Protein AF-A0A812TA52-F1 (afdb_monomer)

pLDDT: mean 85.4, std 9.63, range [50.56, 97.94]

Structure (mmCIF, N/CA/C/O backbone):
data_AF-A0A812TA52-F1
#
_entry.id   AF-A0A812TA52-F1
#
loop_
_atom_site.group_PDB
_atom_site.id
_atom_site.type_symbol
_atom_site.label_atom_id
_atom_site.label_alt_id
_atom_site.label_comp_id
_atom_site.label_asym_id
_atom_site.label_entity_id
_atom_site.label_seq_id
_atom_site.pdbx_PDB_ins_code
_atom_site.Cartn_x
_atom_site.Cartn_y
_atom_site.Cartn_z
_atom_site.occupancy
_atom_site.B_iso_or_equiv
_atom_site.auth_seq_id
_atom_site.auth_comp_id
_atom_site.auth_asym_id
_atom_site.auth_atom_id
_atom_site.pdbx_PDB_model_num
ATOM 1 N N . MET A 1 1 ? -36.559 21.860 5.157 1.00 76.94 1 MET A N 1
ATOM 2 C CA . MET A 1 1 ? -36.500 20.389 5.021 1.00 76.94 1 MET A CA 1
ATOM 3 C C . MET A 1 1 ? -35.200 20.096 4.290 1.00 76.94 1 MET A C 1
ATOM 5 O O . MET A 1 1 ? -34.993 20.722 3.261 1.00 76.94 1 MET A O 1
ATOM 9 N N . LEU A 1 2 ? -34.293 19.297 4.862 1.00 78.56 2 LEU A N 1
ATOM 10 C CA . LEU A 1 2 ? -33.033 18.938 4.191 1.00 78.56 2 LEU A CA 1
ATOM 11 C C . LEU A 1 2 ? -33.353 18.186 2.891 1.00 78.56 2 LEU A C 1
ATOM 13 O O . LEU A 1 2 ? -34.292 17.385 2.883 1.00 78.56 2 LEU A O 1
ATOM 17 N N . SER A 1 3 ? -32.628 18.465 1.806 1.00 92.56 3 SER A N 1
ATOM 18 C CA . SER A 1 3 ? -32.861 17.787 0.527 1.00 92.56 3 SER A CA 1
ATOM 19 C C . SER A 1 3 ? -32.415 16.319 0.595 1.00 92.56 3 SER A C 1
ATOM 21 O O . SER A 1 3 ? -31.640 15.922 1.469 1.00 92.56 3 SER A O 1
ATOM 23 N N . ALA A 1 4 ? -32.898 15.479 -0.326 1.00 88.94 4 ALA A N 1
ATOM 24 C CA . ALA A 1 4 ? -32.458 14.083 -0.409 1.00 88.94 4 ALA A CA 1
ATOM 25 C C . ALA A 1 4 ? -30.940 13.965 -0.664 1.00 88.94 4 ALA A C 1
ATOM 27 O O . ALA A 1 4 ? -30.307 13.034 -0.163 1.00 88.94 4 ALA A O 1
ATOM 28 N N . GLU A 1 5 ? -30.363 14.933 -1.383 1.00 88.19 5 GLU A N 1
ATOM 29 C CA . GLU A 1 5 ? -28.920 15.050 -1.613 1.00 88.19 5 GLU A CA 1
ATOM 30 C C . GLU A 1 5 ? -28.174 15.343 -0.306 1.00 88.19 5 GLU A C 1
ATOM 32 O O . GLU A 1 5 ? -27.241 14.616 0.035 1.00 88.19 5 GLU A O 1
ATOM 37 N N . ASP A 1 6 ? -28.645 16.310 0.492 1.00 91.25 6 ASP A N 1
ATOM 38 C CA . ASP A 1 6 ? -28.046 16.633 1.797 1.00 91.25 6 ASP A CA 1
ATOM 39 C C . ASP A 1 6 ? -28.055 15.420 2.741 1.00 91.25 6 ASP A C 1
ATOM 41 O O . ASP A 1 6 ? -27.073 15.138 3.432 1.00 91.25 6 ASP A O 1
ATOM 45 N N . ILE A 1 7 ? -29.149 14.649 2.745 1.00 89.50 7 ILE A N 1
ATOM 46 C CA . ILE A 1 7 ? -29.281 13.430 3.558 1.00 89.50 7 ILE A CA 1
ATOM 47 C C . ILE A 1 7 ? -28.292 12.348 3.096 1.00 89.50 7 ILE A C 1
ATOM 49 O O . ILE A 1 7 ? -27.703 11.655 3.932 1.00 89.50 7 ILE A O 1
ATOM 53 N N . ALA A 1 8 ? -28.100 12.184 1.784 1.00 86.62 8 ALA A N 1
ATOM 54 C CA . ALA A 1 8 ? -27.147 11.223 1.233 1.00 86.62 8 ALA A CA 1
ATOM 55 C C . ALA A 1 8 ? -25.697 11.601 1.581 1.00 86.62 8 ALA A C 1
ATOM 57 O O . ALA A 1 8 ? -24.935 10.742 2.035 1.00 86.62 8 ALA A O 1
ATOM 58 N N . ILE A 1 9 ? -25.345 12.885 1.458 1.00 89.50 9 ILE A N 1
ATOM 59 C CA . ILE A 1 9 ? -24.022 13.410 1.823 1.00 89.50 9 ILE A CA 1
ATOM 60 C C . ILE A 1 9 ? -23.754 13.183 3.316 1.00 89.50 9 ILE A C 1
ATOM 62 O O . ILE A 1 9 ? -22.721 12.617 3.677 1.00 89.50 9 ILE A O 1
ATOM 66 N N . MET A 1 10 ? -24.700 13.531 4.194 1.00 85.25 10 MET A N 1
ATOM 67 C CA . MET A 1 10 ? -24.551 13.325 5.640 1.00 85.25 10 MET A CA 1
ATOM 68 C C . MET A 1 10 ? -24.365 11.849 6.009 1.00 85.25 10 MET A C 1
ATOM 70 O O . MET A 1 10 ? -23.499 11.524 6.825 1.00 85.25 10 MET A O 1
ATOM 74 N N . LYS A 1 11 ? -25.129 10.936 5.391 1.00 85.62 11 LYS A N 1
ATOM 75 C CA . LYS A 1 11 ? -24.967 9.487 5.604 1.00 85.62 11 LYS A CA 1
ATOM 76 C C . LYS A 1 11 ? -23.584 9.001 5.179 1.00 85.62 11 LYS A C 1
ATOM 78 O O . LYS A 1 11 ? -22.970 8.214 5.901 1.00 85.62 11 LYS A O 1
ATOM 83 N N . GLN A 1 12 ? -23.083 9.481 4.043 1.00 81.56 12 GLN A N 1
ATOM 84 C CA . GLN A 1 12 ? -21.754 9.123 3.559 1.00 81.56 12 GLN A CA 1
ATOM 85 C C . GLN A 1 12 ? -20.655 9.642 4.497 1.00 81.56 12 GLN A C 1
ATOM 87 O O . GLN A 1 12 ? -19.757 8.885 4.864 1.00 81.56 12 GLN A O 1
ATOM 92 N N . MET A 1 13 ? -20.758 10.890 4.964 1.00 81.94 13 MET A N 1
ATOM 93 C CA . MET A 1 13 ? -19.813 11.465 5.930 1.00 81.94 13 MET A CA 1
ATOM 94 C C . MET A 1 13 ? -19.821 10.716 7.268 1.00 81.94 13 MET A C 1
ATOM 96 O O . MET A 1 13 ? -18.761 10.445 7.830 1.00 81.94 13 MET A O 1
ATOM 100 N N . GLN A 1 14 ? -20.998 10.326 7.771 1.00 86.06 14 GLN A N 1
ATOM 101 C CA . GLN A 1 14 ? -21.114 9.529 8.996 1.00 86.06 14 GLN A CA 1
ATOM 102 C C . GLN A 1 14 ? -20.490 8.140 8.845 1.00 86.06 14 GLN A C 1
ATOM 104 O O . GLN A 1 14 ? -19.794 7.679 9.754 1.00 86.06 14 GLN A O 1
ATOM 109 N N . LYS A 1 15 ? -20.707 7.479 7.700 1.00 81.19 15 LYS A N 1
ATOM 110 C CA . LYS A 1 15 ? -20.067 6.195 7.386 1.00 81.19 15 LYS A CA 1
ATOM 111 C C . LYS A 1 15 ? -18.544 6.340 7.402 1.00 81.19 15 LYS A C 1
ATOM 113 O O . LYS A 1 15 ? -17.880 5.579 8.103 1.00 81.19 15 LYS A O 1
ATOM 118 N N . HIS A 1 16 ? -18.023 7.364 6.729 1.00 79.19 16 HIS A N 1
ATOM 119 C CA . HIS A 1 16 ? -16.590 7.648 6.658 1.00 79.19 16 HIS A CA 1
ATOM 120 C C . HIS A 1 16 ? -15.980 7.929 8.042 1.00 79.19 16 HIS A C 1
ATOM 122 O O . HIS A 1 16 ? -14.963 7.350 8.415 1.00 79.19 16 HIS A O 1
ATOM 128 N N . ALA A 1 17 ? -16.639 8.751 8.864 1.00 83.12 17 ALA A N 1
ATOM 129 C CA . ALA A 1 17 ? -16.190 9.045 10.226 1.00 83.12 17 ALA A CA 1
ATOM 130 C C . ALA A 1 17 ? -16.176 7.797 11.126 1.00 83.12 17 ALA A C 1
ATOM 132 O O . ALA A 1 17 ? -15.257 7.608 11.927 1.00 83.12 17 ALA A O 1
ATOM 133 N N . LYS A 1 18 ? -17.178 6.918 10.986 1.00 85.50 18 LYS A N 1
ATOM 134 C CA . LYS A 1 18 ? -17.231 5.649 11.721 1.00 85.50 18 LYS A CA 1
ATOM 135 C C . LYS A 1 18 ? -16.089 4.721 11.305 1.00 85.50 18 LYS A C 1
ATOM 137 O O . LYS A 1 18 ? -15.456 4.137 12.179 1.00 85.50 18 LYS A O 1
ATOM 142 N N . GLN A 1 19 ? -15.801 4.633 10.007 1.00 81.75 19 GLN A N 1
ATOM 143 C CA . GLN A 1 19 ? -14.689 3.840 9.474 1.00 81.75 19 GLN A CA 1
ATOM 144 C C . GLN A 1 19 ? -13.340 4.335 10.001 1.00 81.75 19 GLN A C 1
ATOM 146 O O . GLN A 1 19 ? -12.581 3.535 10.537 1.00 81.75 19 GLN A O 1
ATOM 151 N N . LEU A 1 20 ? -13.088 5.649 9.970 1.00 85.25 20 LEU A N 1
ATOM 152 C CA . LEU A 1 20 ? -11.876 6.249 10.546 1.00 85.25 20 LEU A CA 1
ATOM 153 C C . LEU A 1 20 ? -11.705 5.902 12.026 1.00 85.25 20 LEU A C 1
ATOM 155 O O . LEU A 1 20 ? -10.612 5.556 12.473 1.00 85.25 20 LEU A O 1
ATOM 159 N N . LYS A 1 21 ? -12.791 5.975 12.803 1.00 88.00 21 LYS A N 1
ATOM 160 C CA . LYS A 1 21 ? -12.756 5.626 14.225 1.00 88.00 21 LYS A CA 1
ATOM 161 C C . LYS A 1 21 ? -12.446 4.141 14.439 1.00 88.00 21 LYS A C 1
ATOM 163 O O . LYS A 1 21 ? -11.672 3.820 15.335 1.00 88.00 21 LYS A O 1
ATOM 168 N N . SER A 1 22 ? -13.032 3.258 13.632 1.00 88.06 22 SER A N 1
ATOM 169 C CA . SER A 1 22 ? -12.758 1.819 13.683 1.00 88.06 22 SER A CA 1
ATOM 170 C C . SER A 1 22 ? -11.315 1.494 13.299 1.00 88.06 22 SER A C 1
ATOM 172 O O . SER A 1 22 ? -10.665 0.766 14.037 1.00 88.06 22 SER A O 1
ATOM 174 N N . LEU A 1 23 ? -10.790 2.093 12.225 1.00 88.69 23 LEU A N 1
ATOM 175 C CA . LEU A 1 23 ? -9.399 1.924 11.787 1.00 88.69 23 LEU A CA 1
ATOM 176 C C . LEU A 1 23 ? -8.402 2.335 12.872 1.00 88.69 23 LEU A C 1
ATOM 178 O O . LEU A 1 23 ? -7.482 1.588 13.171 1.00 88.69 23 LEU A O 1
ATOM 182 N N . ARG A 1 24 ? -8.631 3.479 13.528 1.00 90.06 24 ARG A N 1
ATOM 183 C CA . ARG A 1 24 ? -7.808 3.923 14.666 1.00 90.06 24 ARG A CA 1
ATOM 184 C C . ARG A 1 24 ? -7.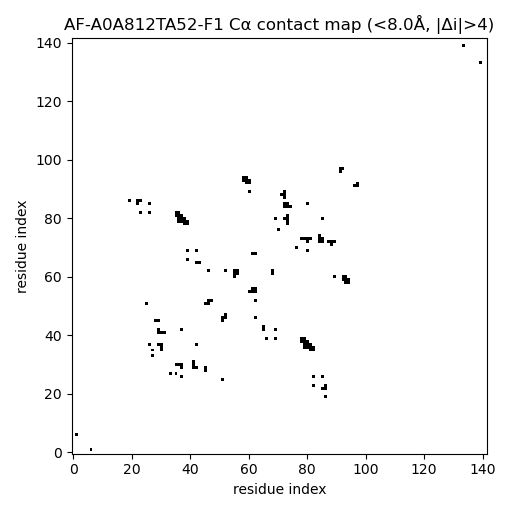859 2.965 15.852 1.00 90.06 24 ARG A C 1
ATOM 186 O O . ARG A 1 24 ? -6.866 2.812 16.550 1.00 90.06 24 ARG A O 1
ATOM 193 N N . GLY A 1 25 ? -9.025 2.380 16.121 1.00 89.38 25 GLY A N 1
ATOM 194 C CA . GLY A 1 25 ? -9.174 1.381 17.178 1.00 89.38 25 GLY A CA 1
ATOM 195 C C . GLY A 1 25 ? -8.379 0.121 16.863 1.00 89.38 25 GLY A C 1
ATOM 196 O O . GLY A 1 25 ? -7.649 -0.359 17.714 1.00 89.38 25 GLY A O 1
ATOM 197 N N . VAL A 1 26 ? -8.474 -0.348 15.621 1.00 89.25 26 VAL A N 1
ATOM 198 C CA . VAL A 1 26 ? -7.742 -1.516 15.131 1.00 89.25 26 VAL A CA 1
ATOM 199 C C . VAL A 1 26 ? -6.234 -1.284 15.142 1.00 89.25 26 VAL A C 1
ATOM 201 O O . VAL A 1 26 ? -5.517 -2.139 15.634 1.00 89.25 26 VAL A O 1
ATOM 204 N N . PHE A 1 27 ? -5.752 -0.124 14.694 1.00 90.44 27 PHE A N 1
ATOM 205 C CA . PHE A 1 27 ? -4.326 0.213 14.747 1.00 90.44 27 PHE A CA 1
ATOM 206 C C . PHE A 1 27 ? -3.752 0.044 16.160 1.00 90.44 27 PHE A C 1
ATOM 208 O O . PHE A 1 27 ? -2.740 -0.614 16.345 1.00 90.44 27 PHE A O 1
ATOM 215 N N . LYS A 1 28 ? -4.467 0.545 17.174 1.00 89.88 28 LYS A N 1
ATOM 216 C CA . LYS A 1 28 ? -4.077 0.397 18.585 1.00 89.88 28 LYS A CA 1
ATOM 217 C C . LYS A 1 28 ? -4.122 -1.036 19.112 1.00 89.88 28 LYS A C 1
ATOM 219 O O . LYS A 1 28 ? -3.553 -1.297 20.161 1.00 89.88 28 LYS A O 1
ATOM 224 N N . GLU A 1 29 ? -4.884 -1.918 18.474 1.00 88.56 29 GLU A N 1
ATOM 225 C CA . GLU A 1 29 ? -4.901 -3.342 18.821 1.00 88.56 29 GLU A CA 1
ATOM 226 C C . GLU A 1 29 ? -3.735 -4.096 18.165 1.00 88.56 29 GLU A C 1
ATOM 228 O O . GLU A 1 29 ? -3.379 -5.162 18.651 1.00 88.56 29 GLU A O 1
ATOM 233 N N . ILE A 1 30 ? -3.166 -3.565 17.075 1.00 90.88 30 ILE A N 1
ATOM 234 C CA . ILE A 1 30 ? -2.021 -4.150 16.362 1.00 90.88 30 ILE A CA 1
ATOM 235 C C . ILE A 1 30 ? -0.696 -3.700 16.992 1.00 90.88 30 ILE A C 1
ATOM 237 O O . ILE A 1 30 ? 0.196 -4.525 17.154 1.00 90.88 30 ILE A O 1
ATOM 241 N N . ASP A 1 31 ? -0.599 -2.412 17.337 1.00 90.56 31 ASP A N 1
ATOM 242 C CA . ASP A 1 31 ? 0.546 -1.762 17.992 1.00 90.56 31 ASP A CA 1
ATOM 243 C C . ASP A 1 31 ? 0.729 -2.305 19.422 1.00 90.56 31 ASP A C 1
ATOM 245 O O . ASP A 1 31 ? 0.214 -1.760 20.407 1.00 90.56 31 ASP A O 1
ATOM 249 N N . ASN A 1 32 ? 1.397 -3.455 19.520 1.00 86.69 32 ASN A N 1
ATOM 250 C CA . ASN A 1 32 ? 1.560 -4.209 20.761 1.00 86.69 32 ASN A CA 1
ATOM 251 C C . ASN A 1 32 ? 2.634 -3.590 21.654 1.00 86.69 32 ASN A C 1
ATOM 253 O O . ASN A 1 32 ? 2.542 -3.673 22.884 1.00 86.69 32 ASN A O 1
ATOM 257 N N . ASP A 1 33 ? 3.653 -2.990 21.043 1.00 89.31 33 ASP A N 1
ATOM 258 C CA . ASP A 1 33 ? 4.757 -2.349 21.746 1.00 89.31 33 ASP A CA 1
ATOM 259 C C . ASP A 1 33 ? 4.489 -0.872 22.097 1.00 89.31 33 ASP A C 1
ATOM 261 O O . ASP A 1 33 ? 5.258 -0.274 22.854 1.00 89.31 33 ASP A O 1
ATOM 265 N N . GLN A 1 34 ? 3.353 -0.321 21.650 1.00 89.00 34 GLN A N 1
ATOM 266 C CA . GLN A 1 34 ? 2.930 1.069 21.856 1.00 89.00 34 GLN A CA 1
ATOM 267 C C . GLN A 1 34 ? 3.895 2.086 21.236 1.00 89.00 34 GLN A C 1
ATOM 269 O O . GLN A 1 34 ? 4.005 3.228 21.706 1.00 89.00 34 GLN A O 1
ATOM 274 N N . SER A 1 35 ? 4.595 1.686 20.178 1.00 92.00 35 SER A N 1
ATOM 275 C CA . SER A 1 35 ? 5.487 2.546 19.407 1.00 92.00 35 SER A CA 1
ATOM 276 C C . SER A 1 35 ? 4.729 3.623 18.625 1.00 92.00 35 SER A C 1
ATOM 278 O O . SER A 1 35 ? 5.318 4.646 18.267 1.00 92.00 35 SER A O 1
ATOM 280 N N . ASN A 1 36 ? 3.412 3.472 18.437 1.00 91.88 36 ASN A N 1
ATOM 281 C CA . ASN A 1 36 ? 2.596 4.200 17.456 1.00 91.88 36 ASN A CA 1
ATOM 282 C C . ASN A 1 36 ? 3.006 3.924 16.003 1.00 91.88 36 ASN A C 1
ATOM 284 O O . ASN A 1 36 ? 2.653 4.694 15.104 1.00 91.88 36 ASN A O 1
ATOM 288 N N . LEU A 1 37 ? 3.729 2.832 15.787 1.00 94.44 37 LEU A N 1
ATOM 289 C CA . LEU A 1 37 ? 4.086 2.280 14.495 1.00 94.44 37 LEU A CA 1
ATOM 290 C C . LEU A 1 37 ? 3.540 0.852 14.431 1.00 94.44 37 LEU A C 1
ATOM 292 O O . LEU A 1 37 ? 3.207 0.253 15.448 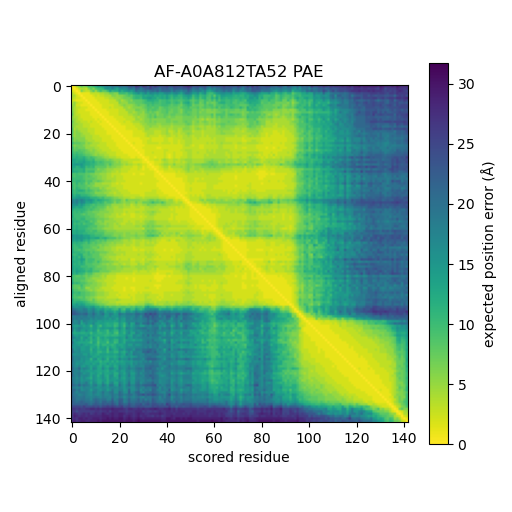1.00 94.44 37 LEU A O 1
ATOM 296 N N . VAL A 1 38 ? 3.387 0.329 13.221 1.00 94.12 38 VAL A N 1
ATOM 297 C CA . VAL A 1 38 ? 3.046 -1.075 13.004 1.00 94.12 38 VAL A CA 1
ATOM 298 C C . VAL A 1 38 ? 4.111 -1.684 12.116 1.00 94.12 38 VAL A C 1
ATOM 300 O O . VAL A 1 38 ? 4.205 -1.358 10.931 1.00 94.12 38 VAL A O 1
ATOM 303 N N . SER A 1 39 ? 4.880 -2.598 12.691 1.00 94.44 39 SER A N 1
ATOM 304 C CA . SER A 1 39 ? 5.846 -3.411 11.958 1.00 94.44 39 SER A CA 1
ATOM 305 C C . SER A 1 39 ? 5.153 -4.510 11.142 1.00 94.44 39 SER A C 1
ATOM 307 O O . SER A 1 39 ? 3.990 -4.878 11.368 1.00 94.44 39 SER A O 1
ATOM 309 N N . LEU A 1 40 ? 5.876 -5.088 10.181 1.00 92.06 40 LEU A N 1
ATOM 310 C CA . LEU A 1 40 ? 5.375 -6.217 9.393 1.00 92.06 40 LEU A CA 1
ATOM 311 C C . LEU A 1 40 ? 5.034 -7.421 10.281 1.00 92.06 40 LEU A C 1
ATOM 313 O O . LEU A 1 40 ? 4.043 -8.118 10.040 1.00 92.06 40 LEU A O 1
ATOM 317 N N . GLU A 1 41 ? 5.857 -7.683 11.293 1.00 92.38 41 GLU A N 1
ATOM 318 C CA . GLU A 1 41 ? 5.665 -8.750 12.266 1.00 92.38 41 GLU A CA 1
ATOM 319 C C . GLU A 1 41 ? 4.361 -8.566 13.044 1.00 92.38 41 GLU A C 1
ATOM 321 O O . GLU A 1 41 ? 3.556 -9.500 13.089 1.00 92.38 41 GLU A O 1
ATOM 326 N N . GLU A 1 42 ? 4.104 -7.369 13.575 1.00 92.69 42 GLU A N 1
ATOM 327 C CA . GLU A 1 42 ? 2.871 -7.056 14.307 1.00 92.69 42 GLU A CA 1
ATOM 328 C C . GLU A 1 42 ? 1.637 -7.177 13.417 1.00 92.69 42 GLU A C 1
ATOM 330 O O . GLU A 1 42 ? 0.654 -7.817 13.800 1.00 92.69 42 GLU A O 1
ATOM 335 N N . LEU A 1 43 ? 1.697 -6.655 12.186 1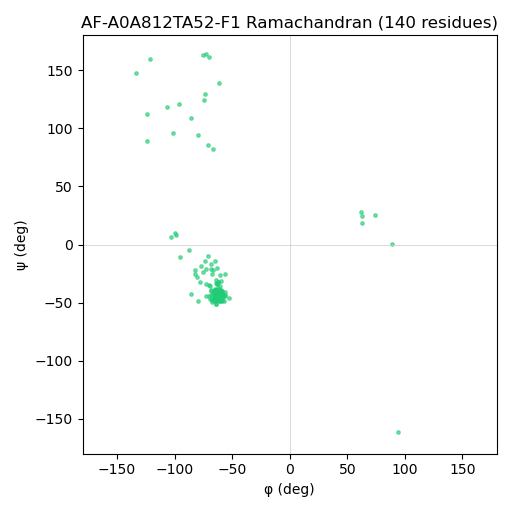.00 91.00 43 LEU A N 1
ATOM 336 C CA . LEU A 1 43 ? 0.597 -6.799 11.235 1.00 91.00 43 LEU A CA 1
ATOM 337 C C . LEU A 1 43 ? 0.326 -8.276 10.918 1.00 91.00 43 LEU A C 1
ATOM 339 O O . LEU A 1 43 ? -0.825 -8.719 10.881 1.00 91.00 43 LEU A O 1
ATOM 343 N N . LYS A 1 44 ? 1.383 -9.064 10.700 1.00 90.50 44 LYS A N 1
ATOM 344 C CA . LYS A 1 44 ? 1.281 -10.498 10.411 1.00 90.50 44 LYS A CA 1
ATOM 345 C C . LYS A 1 44 ? 0.703 -11.273 11.589 1.00 90.50 44 LYS A C 1
ATOM 347 O O . LYS A 1 44 ? -0.051 -12.221 11.371 1.00 90.50 44 LYS A O 1
ATOM 352 N N . GLU A 1 45 ? 1.066 -10.923 12.817 1.00 90.19 45 GLU A N 1
ATOM 353 C CA . GLU A 1 45 ? 0.501 -11.531 14.019 1.00 90.19 45 GLU A CA 1
ATOM 354 C C . GLU A 1 45 ? -0.966 -11.163 14.198 1.00 90.19 45 GLU A C 1
ATOM 356 O O . GLU A 1 45 ? -1.797 -12.063 14.335 1.00 90.19 45 GLU A O 1
ATOM 361 N N . ALA A 1 46 ? -1.308 -9.885 14.065 1.00 88.81 46 ALA A N 1
ATOM 362 C CA . ALA A 1 46 ? -2.683 -9.429 14.170 1.00 88.81 46 ALA A CA 1
ATOM 363 C C . ALA A 1 46 ? -3.588 -10.036 13.083 1.00 88.81 46 ALA A C 1
ATOM 365 O O . ALA A 1 46 ? -4.753 -10.328 13.336 1.00 88.81 46 ALA A O 1
ATOM 366 N N . LEU A 1 47 ? -3.069 -10.307 11.879 1.00 87.06 47 LEU A N 1
ATOM 367 C CA . LEU A 1 47 ? -3.826 -10.967 10.805 1.00 87.06 47 LEU A CA 1
ATOM 368 C C . LEU A 1 47 ? -4.073 -12.460 11.043 1.00 87.06 47 LEU A C 1
ATOM 370 O O . LEU A 1 47 ? -5.014 -13.016 10.471 1.00 87.06 47 LEU A O 1
ATOM 374 N N . LYS A 1 48 ? -3.280 -13.119 11.900 1.00 85.88 48 LYS A N 1
ATOM 375 C CA . LYS A 1 48 ? -3.621 -14.470 12.379 1.00 85.88 48 LYS A CA 1
ATOM 376 C C . LYS A 1 48 ? -4.861 -14.431 13.269 1.00 85.88 48 LYS A C 1
ATOM 378 O O . LYS A 1 48 ? -5.572 -15.434 13.366 1.00 85.88 48 LYS A O 1
ATOM 383 N N . GLU A 1 49 ? -5.145 -13.296 13.904 1.00 82.31 49 GLU A N 1
ATOM 384 C CA . GLU A 1 49 ? -6.387 -13.114 14.632 1.00 82.31 49 GLU A CA 1
ATOM 385 C C . GLU A 1 49 ? -7.553 -12.904 13.665 1.00 82.31 49 GLU A C 1
ATOM 387 O O . GLU A 1 49 ? -7.601 -11.975 12.855 1.00 82.31 49 GLU A O 1
ATOM 392 N N . LYS A 1 50 ? -8.581 -13.747 13.801 1.00 76.50 50 LYS A N 1
ATOM 393 C CA . LYS A 1 50 ? -9.769 -13.715 12.936 1.00 76.50 50 LYS A CA 1
ATOM 394 C C . LYS A 1 50 ? -10.466 -12.346 12.919 1.00 76.50 50 LYS A C 1
ATOM 396 O O . LYS A 1 50 ? -11.158 -12.028 11.954 1.00 76.50 50 LYS A O 1
ATOM 401 N N . LYS A 1 51 ? -10.304 -11.544 13.977 1.00 81.50 51 LYS A N 1
ATOM 402 C CA . LYS A 1 51 ? -10.941 -10.233 14.140 1.00 81.50 51 LYS A CA 1
ATOM 403 C C . LYS A 1 51 ? -10.420 -9.204 13.130 1.00 81.50 51 LYS A C 1
ATOM 405 O O . LYS A 1 51 ? -11.246 -8.578 12.468 1.00 81.50 51 LYS A O 1
ATOM 410 N N . LEU A 1 52 ? -9.098 -9.063 12.974 1.00 83.75 52 LEU A N 1
ATOM 411 C CA . LEU A 1 52 ? -8.511 -8.115 12.021 1.00 83.75 52 LEU A CA 1
ATOM 412 C C . LEU A 1 52 ? -8.799 -8.535 10.580 1.00 83.75 52 LEU A C 1
ATOM 414 O O . LEU A 1 52 ? -9.273 -7.721 9.791 1.00 83.75 52 LEU A O 1
ATOM 418 N N . ALA A 1 53 ? -8.583 -9.814 10.260 1.00 84.62 53 ALA A N 1
ATOM 419 C CA . ALA A 1 53 ? -8.850 -10.343 8.926 1.00 84.62 53 ALA A CA 1
ATOM 420 C C . ALA A 1 53 ? -10.312 -10.109 8.507 1.00 84.62 53 ALA A C 1
ATOM 422 O O . ALA A 1 53 ? -10.564 -9.529 7.455 1.00 84.62 53 ALA A O 1
ATOM 423 N N . SER A 1 54 ? -11.274 -10.437 9.382 1.00 84.44 54 SER A N 1
ATOM 424 C CA . SER A 1 54 ? -12.703 -10.203 9.110 1.00 84.44 54 SER A CA 1
ATOM 425 C C . SER A 1 54 ? -13.038 -8.713 8.963 1.00 84.44 54 SER A C 1
ATOM 427 O O . SER A 1 54 ? -13.934 -8.350 8.204 1.00 84.44 54 SER A O 1
ATOM 429 N N . PHE A 1 55 ? -12.351 -7.833 9.700 1.00 84.69 55 PHE A N 1
ATOM 430 C CA . PHE A 1 55 ? -12.556 -6.391 9.599 1.00 84.69 55 PHE A CA 1
ATOM 431 C C . PHE A 1 55 ? -12.050 -5.834 8.262 1.00 84.69 55 PHE A C 1
ATOM 433 O O . PHE A 1 55 ? -12.790 -5.105 7.600 1.00 84.69 55 PHE A O 1
ATOM 440 N N . LEU A 1 56 ? -10.842 -6.209 7.832 1.00 84.19 56 LEU A N 1
ATOM 441 C CA . LEU A 1 56 ? -10.295 -5.811 6.531 1.00 84.19 56 LEU A CA 1
ATOM 442 C C . LEU A 1 56 ? -11.135 -6.371 5.374 1.00 84.19 56 LEU A C 1
ATOM 444 O O . LEU A 1 56 ? -11.491 -5.622 4.466 1.00 84.19 56 LEU A O 1
ATOM 448 N N . GLU A 1 57 ? -11.564 -7.632 5.462 1.00 84.00 57 GLU A N 1
ATOM 449 C CA . GLU A 1 57 ? -12.487 -8.235 4.492 1.00 84.00 57 GLU A CA 1
ATOM 450 C C . GLU A 1 57 ? -13.832 -7.494 4.437 1.00 84.00 57 GLU A C 1
ATOM 452 O O . GLU A 1 57 ? -14.361 -7.260 3.355 1.00 84.00 57 GLU A O 1
ATOM 457 N N . SER A 1 58 ? -14.371 -7.036 5.578 1.00 83.25 58 SER A N 1
ATOM 458 C CA . SER A 1 58 ? -15.596 -6.212 5.605 1.00 83.25 58 SER A CA 1
ATOM 459 C C . SER A 1 58 ? -15.439 -4.838 4.940 1.00 83.25 58 SER A C 1
ATOM 461 O O . SER A 1 58 ? -16.431 -4.154 4.674 1.00 83.25 58 SER A O 1
ATOM 463 N N . MET A 1 59 ? -14.196 -4.422 4.691 1.00 79.06 59 MET A N 1
ATOM 464 C CA . MET A 1 59 ? -13.843 -3.223 3.937 1.00 79.06 59 MET A CA 1
ATOM 465 C C . MET A 1 59 ? -13.462 -3.526 2.479 1.00 79.06 59 MET A C 1
ATOM 467 O O . MET A 1 59 ? -13.007 -2.610 1.798 1.00 79.06 59 MET A O 1
ATOM 471 N N . ASP A 1 60 ? -13.679 -4.759 2.008 1.00 79.81 60 ASP A N 1
ATOM 472 C CA . ASP A 1 60 ? -13.289 -5.273 0.687 1.00 79.81 60 ASP A CA 1
ATOM 473 C C . ASP A 1 60 ? -11.765 -5.298 0.448 1.00 79.81 60 ASP A C 1
ATOM 475 O O . ASP A 1 60 ? -11.297 -5.277 -0.690 1.00 79.81 60 ASP A O 1
ATOM 479 N N . ILE A 1 61 ? -10.972 -5.365 1.521 1.00 82.44 61 ILE A N 1
ATOM 480 C CA . ILE A 1 61 ? -9.510 -5.436 1.450 1.00 82.44 61 ILE A CA 1
ATOM 481 C C . ILE A 1 61 ? -9.076 -6.901 1.545 1.00 82.44 61 ILE A C 1
ATOM 483 O O . ILE A 1 61 ? -9.352 -7.581 2.533 1.00 82.44 61 ILE A O 1
ATOM 487 N N . SER A 1 62 ? -8.371 -7.387 0.520 1.00 81.31 62 SER A N 1
ATOM 488 C CA . SER A 1 62 ? -7.814 -8.743 0.517 1.00 81.31 62 SER A CA 1
ATOM 489 C C . SER A 1 62 ? -6.608 -8.847 1.451 1.00 81.31 62 SER A C 1
ATOM 491 O O . SER A 1 62 ? -5.658 -8.076 1.339 1.00 81.31 62 SER A O 1
ATOM 493 N N . THR A 1 63 ? -6.626 -9.846 2.331 1.00 81.81 63 THR A N 1
ATOM 494 C CA . THR A 1 63 ? -5.546 -10.167 3.281 1.00 81.81 63 THR A CA 1
ATOM 495 C C . THR A 1 63 ? -4.702 -11.369 2.840 1.00 81.81 63 THR A C 1
ATOM 497 O O . THR A 1 63 ? -3.838 -11.825 3.586 1.00 81.81 63 THR A O 1
ATOM 500 N N . GLN A 1 64 ? -4.931 -11.894 1.627 1.00 80.62 64 GLN A N 1
ATOM 501 C CA . GLN A 1 64 ? -4.254 -13.097 1.115 1.00 80.62 64 GLN A CA 1
ATOM 502 C C . GLN A 1 64 ? -2.742 -12.919 0.944 1.00 80.62 64 GLN A C 1
ATOM 504 O O . GLN A 1 64 ? -1.992 -13.883 1.085 1.00 80.62 64 GLN A O 1
ATOM 509 N N . ASP A 1 65 ? -2.303 -11.697 0.647 1.00 82.00 65 ASP A N 1
ATOM 510 C CA . ASP A 1 65 ? -0.896 -11.343 0.513 1.00 82.00 65 ASP A CA 1
ATOM 511 C C . ASP A 1 65 ? -0.568 -10.183 1.459 1.00 82.00 65 ASP A C 1
ATOM 513 O O . ASP A 1 65 ? -0.694 -9.006 1.119 1.00 82.00 65 ASP A O 1
ATOM 517 N N . ILE A 1 66 ? -0.176 -10.550 2.681 1.00 85.25 66 ILE A N 1
ATOM 518 C CA . ILE A 1 66 ? 0.174 -9.620 3.764 1.00 85.25 66 ILE A CA 1
ATOM 519 C C . ILE A 1 66 ? 1.351 -8.730 3.365 1.00 85.25 66 ILE A C 1
ATOM 521 O O . ILE A 1 66 ? 1.380 -7.558 3.725 1.00 85.25 66 ILE A O 1
ATOM 525 N N . TRP A 1 67 ? 2.308 -9.275 2.611 1.00 86.0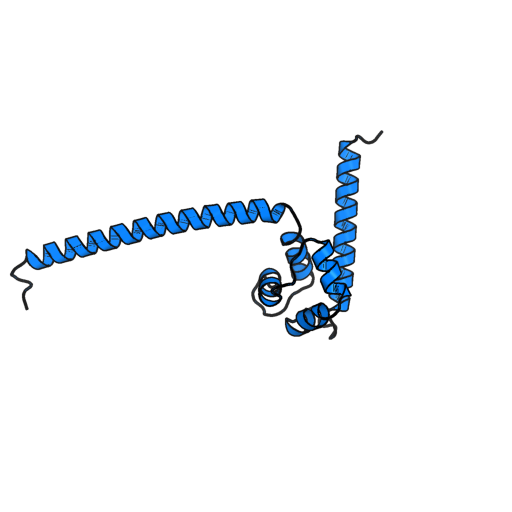6 67 TRP A N 1
ATOM 526 C CA . TRP A 1 67 ? 3.475 -8.522 2.170 1.00 86.06 67 TRP A CA 1
ATOM 527 C C . TRP A 1 67 ? 3.060 -7.407 1.214 1.00 86.06 67 TRP A C 1
ATOM 529 O O . TRP A 1 67 ? 3.418 -6.249 1.411 1.00 86.06 67 TRP A O 1
ATOM 539 N N . THR A 1 68 ? 2.238 -7.739 0.217 1.00 83.75 68 THR A N 1
ATOM 540 C CA . THR A 1 68 ? 1.696 -6.735 -0.705 1.00 83.75 68 THR A CA 1
ATOM 541 C C . THR A 1 68 ? 0.822 -5.716 0.025 1.00 83.75 68 THR A C 1
ATOM 543 O O . THR A 1 68 ? 0.905 -4.527 -0.269 1.00 83.75 68 THR A O 1
ATOM 546 N N . LEU A 1 69 ? 0.015 -6.151 0.999 1.00 85.19 69 LEU A N 1
ATOM 547 C CA . LEU A 1 69 ? -0.791 -5.251 1.826 1.00 85.19 69 LEU A CA 1
ATOM 548 C C . LEU A 1 69 ? 0.081 -4.242 2.588 1.00 85.19 69 LEU A C 1
ATOM 550 O O . LEU A 1 69 ? -0.203 -3.048 2.546 1.00 85.19 69 LEU A O 1
ATOM 554 N N . PHE A 1 70 ? 1.146 -4.719 3.236 1.00 88.88 70 PHE A N 1
ATOM 555 C CA . PHE A 1 70 ? 2.086 -3.892 3.989 1.00 88.88 70 PHE A CA 1
ATOM 556 C C . PHE A 1 70 ? 2.795 -2.881 3.085 1.00 88.88 70 PHE A C 1
ATOM 558 O O . PHE A 1 70 ? 2.763 -1.693 3.367 1.00 88.88 70 PHE A O 1
ATOM 565 N N . MET A 1 71 ? 3.321 -3.328 1.942 1.00 86.38 71 MET A N 1
ATOM 566 C CA . MET A 1 71 ? 3.983 -2.463 0.953 1.00 86.38 71 MET A CA 1
ATOM 567 C C . MET A 1 71 ? 3.077 -1.368 0.378 1.00 86.38 71 MET A C 1
ATOM 569 O O . MET A 1 71 ? 3.566 -0.358 -0.114 1.00 86.38 71 MET A O 1
ATOM 573 N N . VAL A 1 72 ? 1.759 -1.580 0.359 1.00 84.50 72 VAL A N 1
ATOM 574 C CA . VAL A 1 72 ? 0.804 -0.548 -0.075 1.00 84.50 72 VAL A CA 1
ATOM 575 C C . VAL A 1 72 ? 0.522 0.456 1.046 1.00 84.50 72 VAL A C 1
ATOM 577 O O . VAL A 1 72 ? 0.177 1.600 0.758 1.00 84.50 72 VAL A O 1
ATOM 580 N N . MET A 1 73 ? 0.640 0.037 2.307 1.00 89.25 73 MET A N 1
ATOM 581 C CA . MET A 1 73 ? 0.478 0.913 3.467 1.00 89.25 73 MET A CA 1
ATOM 582 C C . MET A 1 73 ? 1.737 1.744 3.730 1.00 89.25 73 MET A C 1
ATOM 584 O O . MET A 1 73 ? 1.608 2.953 3.874 1.00 89.25 73 MET A O 1
ATOM 588 N N . ASP A 1 74 ? 2.914 1.113 3.752 1.00 90.94 74 ASP A N 1
ATOM 589 C CA . ASP A 1 74 ? 4.229 1.746 3.921 1.00 90.94 74 ASP A CA 1
ATOM 590 C C . ASP A 1 74 ? 4.592 2.544 2.660 1.00 90.94 74 ASP A C 1
ATOM 592 O O . ASP A 1 74 ? 5.185 2.044 1.700 1.00 90.94 74 ASP A O 1
ATOM 596 N N . SER A 1 75 ? 4.123 3.788 2.622 1.00 82.69 75 SER A N 1
ATOM 597 C CA . SER A 1 75 ? 4.164 4.622 1.425 1.00 82.69 75 SER A CA 1
ATOM 598 C C . SER A 1 75 ? 5.516 5.299 1.223 1.00 82.69 75 SER A C 1
ATOM 600 O O . SER A 1 75 ? 5.873 5.636 0.088 1.00 82.69 75 SER A O 1
ATOM 602 N N . ASP A 1 76 ? 6.259 5.495 2.313 1.00 86.31 76 ASP A N 1
ATOM 603 C CA . ASP A 1 76 ? 7.596 6.075 2.309 1.00 86.31 76 ASP A CA 1
ATOM 604 C C . ASP A 1 76 ? 8.718 5.021 2.287 1.00 86.31 76 ASP A C 1
ATOM 606 O O . ASP A 1 76 ? 9.866 5.365 1.985 1.00 86.31 76 ASP A O 1
ATOM 610 N N . GLY A 1 77 ? 8.385 3.742 2.487 1.00 87.00 77 GLY A N 1
ATOM 611 C CA . GLY A 1 77 ? 9.328 2.627 2.455 1.00 87.00 77 GLY A CA 1
ATOM 612 C C . GLY A 1 77 ? 10.216 2.574 3.694 1.00 87.00 77 GLY A C 1
ATOM 613 O O . GLY A 1 77 ? 11.352 2.093 3.607 1.00 87.00 77 GLY A O 1
ATOM 614 N N . SER A 1 78 ? 9.749 3.123 4.816 1.00 90.38 78 SER A N 1
ATOM 615 C CA . SER A 1 78 ? 10.478 3.142 6.084 1.00 90.38 78 SER A CA 1
ATOM 616 C C . SER A 1 78 ? 10.617 1.752 6.706 1.00 90.38 78 SER A C 1
ATOM 618 O O . SER A 1 78 ? 11.554 1.527 7.476 1.00 90.38 78 SER A O 1
ATOM 620 N N . GLY A 1 79 ? 9.755 0.806 6.321 1.00 90.44 79 GLY A N 1
ATOM 621 C CA . GLY A 1 79 ? 9.671 -0.529 6.908 1.00 90.44 79 GLY A CA 1
ATOM 622 C C . GLY A 1 79 ? 8.721 -0.616 8.103 1.00 90.44 79 GLY A C 1
ATOM 623 O O . GLY A 1 79 ? 8.548 -1.712 8.635 1.00 90.44 79 GLY A O 1
ATOM 624 N N . ASP A 1 80 ? 8.081 0.494 8.474 1.00 93.50 80 ASP A N 1
ATOM 625 C CA . ASP A 1 80 ? 7.095 0.612 9.544 1.00 93.50 80 ASP A CA 1
ATOM 626 C C . ASP A 1 80 ? 5.883 1.406 9.037 1.00 93.50 80 ASP A C 1
ATOM 628 O O . ASP A 1 80 ? 6.013 2.299 8.209 1.00 93.50 80 ASP A O 1
ATOM 632 N N . VAL A 1 81 ? 4.683 1.105 9.532 1.00 93.56 81 VAL A N 1
ATOM 633 C CA . VAL A 1 81 ? 3.458 1.794 9.100 1.00 93.56 81 VAL A CA 1
ATOM 634 C C . VAL A 1 81 ? 2.968 2.736 10.192 1.00 93.56 81 VAL A C 1
ATOM 636 O O . VAL A 1 81 ? 2.578 2.305 11.279 1.00 93.56 81 VAL A O 1
ATOM 639 N N . THR A 1 82 ? 2.912 4.033 9.890 1.00 94.50 82 THR A N 1
ATOM 640 C CA . THR A 1 82 ? 2.304 5.030 10.785 1.00 94.50 82 THR A CA 1
ATOM 641 C C . THR A 1 82 ? 0.775 4.922 10.811 1.00 94.50 82 THR A C 1
ATOM 643 O O . THR A 1 82 ? 0.143 4.345 9.922 1.00 94.50 82 THR A O 1
ATOM 646 N N . LEU A 1 83 ? 0.121 5.524 11.810 1.00 91.81 83 LEU A N 1
ATOM 647 C CA . LEU A 1 83 ? -1.345 5.560 11.864 1.00 91.81 83 LEU A CA 1
ATOM 648 C C . LEU A 1 83 ? -1.952 6.230 10.620 1.00 91.81 83 LEU A C 1
ATOM 650 O O . LEU A 1 83 ? -2.970 5.771 10.092 1.00 91.81 83 LEU A O 1
ATOM 654 N N . GLU A 1 84 ? -1.358 7.335 10.173 1.00 90.12 84 GLU A N 1
ATOM 655 C CA . GLU A 1 84 ? -1.771 8.066 8.980 1.00 90.12 84 GLU A CA 1
ATOM 656 C C . GLU A 1 84 ? -1.686 7.189 7.728 1.00 90.12 84 GLU A C 1
ATOM 658 O O . GLU A 1 84 ? -2.632 7.166 6.933 1.00 90.12 84 GLU A O 1
ATOM 663 N N . GLU A 1 85 ? -0.601 6.435 7.579 1.00 91.31 85 GLU A N 1
ATOM 664 C CA . GLU A 1 85 ? -0.383 5.498 6.478 1.00 91.31 85 GLU A CA 1
ATOM 665 C C . GLU A 1 85 ? -1.318 4.301 6.534 1.00 91.31 85 GLU A C 1
ATOM 667 O O . GLU A 1 85 ? -1.942 3.969 5.530 1.00 91.31 85 GLU A O 1
ATOM 672 N N . PHE A 1 86 ? -1.526 3.710 7.710 1.00 90.12 86 PHE A N 1
ATOM 673 C CA . PHE A 1 86 ? -2.474 2.614 7.889 1.00 90.12 86 PHE A CA 1
ATOM 674 C C . PHE A 1 86 ? -3.893 3.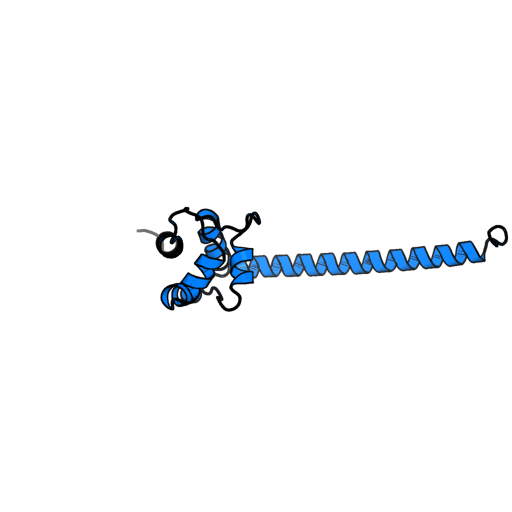026 7.481 1.00 90.12 86 PHE A C 1
ATOM 676 O O . PHE A 1 86 ? -4.580 2.323 6.734 1.00 90.12 86 PHE A O 1
ATOM 683 N N . VAL A 1 87 ? -4.345 4.193 7.955 1.00 88.12 87 VAL A N 1
ATOM 684 C CA . VAL A 1 87 ? -5.671 4.732 7.631 1.00 88.12 87 VAL A CA 1
ATOM 685 C C . VAL A 1 87 ? -5.770 5.048 6.143 1.00 88.12 87 VAL A C 1
ATOM 687 O O . VAL A 1 87 ? -6.747 4.660 5.500 1.00 88.12 87 VAL A O 1
ATOM 690 N N . THR A 1 88 ? -4.770 5.737 5.593 1.00 85.06 88 THR A N 1
ATOM 691 C CA . THR A 1 88 ? -4.751 6.135 4.183 1.00 85.06 88 THR A CA 1
ATOM 692 C C . THR A 1 88 ? -4.700 4.914 3.273 1.00 85.06 88 THR A C 1
ATOM 694 O O . THR A 1 88 ? -5.508 4.821 2.354 1.00 85.06 88 THR A O 1
ATOM 697 N N . GLY A 1 89 ? -3.834 3.946 3.564 1.00 85.56 89 GLY A N 1
ATOM 698 C CA . GLY A 1 89 ? -3.703 2.686 2.841 1.00 85.56 89 GLY A CA 1
ATOM 699 C C . GLY A 1 89 ? -4.997 1.879 2.873 1.00 85.56 89 GLY A C 1
ATOM 700 O O . GLY A 1 89 ? -5.504 1.498 1.820 1.00 85.56 89 GLY A O 1
ATOM 701 N N . CYS A 1 90 ? -5.625 1.710 4.043 1.00 86.06 90 CYS A N 1
ATOM 702 C CA . CYS A 1 90 ? -6.932 1.049 4.129 1.00 86.06 90 CYS A CA 1
ATOM 703 C C . CYS A 1 90 ? -8.008 1.775 3.308 1.00 86.06 90 CYS A C 1
ATOM 705 O O . CYS A 1 90 ? -8.796 1.132 2.621 1.00 86.06 90 CYS A O 1
ATOM 707 N N . MET A 1 91 ? -8.044 3.110 3.342 1.00 80.44 91 MET A N 1
ATOM 708 C CA . MET A 1 91 ? -9.010 3.890 2.561 1.00 80.44 91 MET A CA 1
ATOM 709 C C . MET A 1 91 ? -8.741 3.851 1.056 1.00 80.44 91 MET A C 1
ATOM 711 O O . MET A 1 91 ? -9.6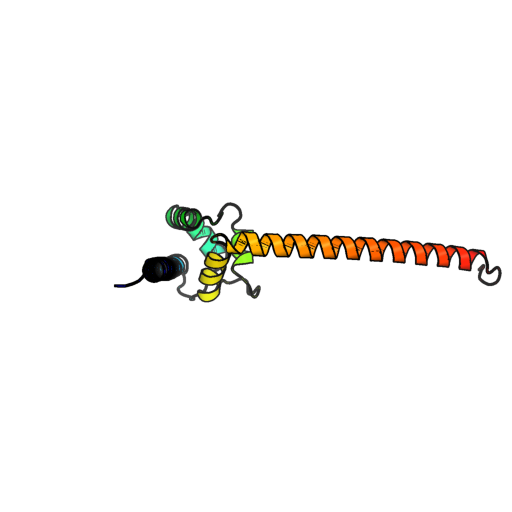88 3.836 0.274 1.00 80.44 91 MET A O 1
ATOM 715 N N . GLN A 1 92 ? -7.476 3.810 0.640 1.00 76.81 92 GLN A N 1
ATOM 716 C CA . GLN A 1 92 ? -7.090 3.646 -0.761 1.00 76.81 92 GLN A CA 1
ATOM 717 C C . GLN A 1 92 ? -7.421 2.250 -1.280 1.00 76.81 92 GLN A C 1
ATOM 719 O O . GLN A 1 92 ? -7.800 2.108 -2.440 1.00 76.81 92 GLN A O 1
ATOM 724 N N . LEU A 1 93 ? -7.286 1.232 -0.430 1.00 77.50 93 LEU A N 1
ATOM 725 C CA . LEU A 1 93 ? -7.641 -0.145 -0.749 1.00 77.50 93 LEU A CA 1
ATOM 726 C C . LEU A 1 93 ? -9.159 -0.372 -0.738 1.00 77.50 93 LEU A C 1
ATOM 728 O O . LEU A 1 93 ? -9.654 -1.267 -1.416 1.00 77.50 93 LEU A O 1
ATOM 732 N N . GLN A 1 94 ? -9.905 0.460 -0.014 1.00 72.50 94 GLN A N 1
ATOM 733 C CA . GLN A 1 94 ? -11.352 0.372 0.098 1.00 72.50 94 GLN A CA 1
ATOM 734 C C . GLN A 1 94 ? -12.080 1.103 -1.050 1.00 72.50 94 GLN A C 1
ATOM 736 O O . GLN A 1 94 ? -12.223 2.326 -1.070 1.00 72.50 94 GLN A O 1
ATOM 741 N N . GLY A 1 95 ? -12.687 0.333 -1.957 1.00 65.12 95 GLY A N 1
ATOM 742 C CA . GLY A 1 95 ? -13.797 0.799 -2.798 1.00 65.12 95 GLY A CA 1
ATOM 743 C C . GLY A 1 95 ? -13.442 1.356 -4.192 1.00 65.12 95 GLY A C 1
ATOM 744 O O . GLY A 1 95 ? -12.384 1.073 -4.751 1.00 65.12 95 GLY A O 1
ATOM 745 N N . PRO A 1 96 ? -14.354 2.130 -4.824 1.00 50.56 96 PRO A N 1
ATOM 746 C CA . PRO A 1 96 ? -14.301 2.462 -6.256 1.00 50.56 96 PRO A CA 1
ATOM 747 C C . PRO A 1 96 ? -13.175 3.429 -6.659 1.00 50.56 96 PRO A C 1
ATOM 749 O O . PRO A 1 96 ? -12.917 3.586 -7.850 1.00 50.56 96 PRO A O 1
ATOM 752 N N . ALA A 1 97 ? -12.472 4.052 -5.709 1.00 55.25 97 ALA A N 1
ATOM 753 C CA . ALA A 1 97 ? -11.265 4.825 -6.006 1.00 55.25 97 ALA A CA 1
ATOM 754 C C . ALA A 1 97 ? -10.153 3.931 -6.591 1.00 55.25 97 ALA A C 1
ATOM 756 O O . ALA A 1 97 ? 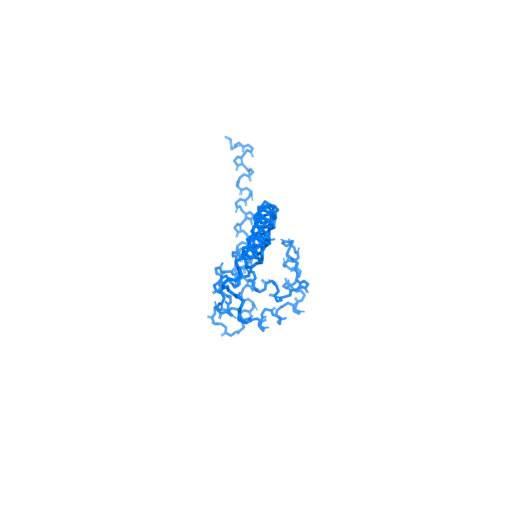-9.464 4.350 -7.526 1.00 55.25 97 ALA A O 1
ATOM 757 N N . GLN A 1 98 ? -10.058 2.667 -6.148 1.00 63.16 98 GLN A N 1
ATOM 758 C CA . GLN A 1 98 ? -9.150 1.688 -6.749 1.00 63.16 98 GLN A CA 1
ATOM 759 C C . GLN A 1 98 ? -9.454 1.458 -8.224 1.00 63.16 98 GLN A C 1
ATOM 761 O O . GLN A 1 98 ? -8.524 1.344 -9.008 1.00 63.16 98 GLN A O 1
ATOM 766 N N . SER A 1 99 ? -10.720 1.391 -8.648 1.00 60.75 99 SER A N 1
ATOM 767 C CA . SER A 1 99 ? -11.031 1.023 -10.035 1.00 60.75 99 SER A CA 1
ATOM 768 C C . SER A 1 99 ? -10.584 2.100 -11.027 1.00 60.75 99 SER A C 1
ATOM 770 O O . SER A 1 99 ? -10.014 1.770 -12.067 1.00 60.75 99 SER A O 1
ATOM 772 N N . ILE A 1 100 ? -10.750 3.380 -10.680 1.00 68.94 100 ILE A N 1
ATOM 773 C CA . ILE A 1 100 ? -10.259 4.510 -11.483 1.00 68.94 100 ILE A CA 1
ATOM 774 C C . ILE A 1 100 ? -8.732 4.579 -11.437 1.00 68.94 100 ILE A C 1
ATOM 776 O O . ILE A 1 100 ? -8.094 4.759 -12.474 1.00 68.94 100 ILE A O 1
ATOM 780 N N . GLN A 1 101 ? -8.129 4.410 -10.261 1.00 69.69 101 GLN A N 1
ATOM 781 C CA . GLN A 1 101 ? -6.678 4.489 -10.109 1.00 69.69 101 GLN A CA 1
ATOM 782 C C . GLN A 1 101 ? -5.962 3.312 -10.793 1.00 69.69 101 GLN A C 1
ATOM 784 O O . GLN A 1 101 ? -4.977 3.529 -11.494 1.00 69.69 101 GLN A O 1
ATOM 789 N N . LEU A 1 102 ? -6.511 2.097 -10.706 1.00 72.75 102 LEU A N 1
ATOM 790 C CA . LEU A 1 102 ? -6.076 0.915 -11.459 1.00 72.75 102 LEU A CA 1
ATOM 791 C C . LEU A 1 102 ? -6.299 1.093 -12.963 1.00 72.75 102 LEU A C 1
ATOM 793 O O . LEU A 1 102 ? -5.449 0.693 -13.755 1.00 72.75 102 LEU A O 1
ATOM 797 N N . ALA A 1 103 ? -7.412 1.704 -13.384 1.00 68.50 103 ALA A N 1
ATOM 798 C CA . ALA A 1 103 ? -7.640 2.023 -14.792 1.00 68.50 103 ALA A CA 1
ATOM 799 C C . ALA A 1 103 ? -6.601 3.028 -15.318 1.00 68.50 103 ALA A C 1
ATOM 801 O O . ALA A 1 103 ? -6.065 2.826 -16.410 1.00 68.50 103 ALA A O 1
ATOM 802 N N . ARG A 1 104 ? -6.258 4.056 -14.529 1.00 80.81 104 ARG A N 1
ATOM 803 C CA . ARG A 1 104 ? -5.188 5.014 -14.847 1.00 80.81 104 ARG A CA 1
ATOM 804 C C . ARG A 1 104 ? -3.826 4.329 -14.911 1.00 80.81 104 ARG A C 1
ATOM 806 O O . ARG A 1 104 ? -3.137 4.476 -15.913 1.00 80.81 104 ARG A O 1
ATOM 813 N N . MET A 1 105 ? -3.481 3.517 -13.913 1.00 82.38 105 MET A N 1
ATOM 814 C CA . MET A 1 105 ? -2.227 2.758 -13.884 1.00 82.38 105 MET A CA 1
ATOM 815 C C . MET A 1 105 ? -2.117 1.813 -15.089 1.00 82.38 105 MET A C 1
ATOM 817 O O . MET A 1 105 ? -1.074 1.741 -15.734 1.00 82.38 105 MET A O 1
ATOM 821 N N . ARG A 1 106 ? -3.210 1.131 -15.460 1.00 82.19 106 ARG A N 1
ATOM 822 C CA . ARG A 1 106 ? -3.269 0.301 -16.671 1.00 82.19 106 ARG A CA 1
ATOM 823 C C . ARG A 1 106 ? -3.026 1.134 -17.929 1.00 82.19 106 ARG A C 1
ATOM 825 O O . ARG A 1 106 ? -2.296 0.686 -18.809 1.00 82.19 106 ARG A O 1
ATOM 832 N N . HIS A 1 107 ? -3.635 2.315 -18.029 1.00 90.00 107 HIS A N 1
ATOM 833 C CA . HIS A 1 107 ? -3.447 3.211 -19.168 1.00 90.00 107 HIS A CA 1
ATOM 834 C C . HIS A 1 107 ? -1.993 3.691 -19.282 1.00 90.00 107 HIS A C 1
ATOM 836 O O . HIS A 1 107 ? -1.398 3.579 -20.354 1.00 90.00 107 HIS A O 1
ATOM 842 N N . GLU A 1 108 ? -1.402 4.154 -18.179 1.00 91.50 108 GLU A N 1
ATOM 843 C CA . GLU A 1 108 ? 0.002 4.575 -18.117 1.00 91.50 108 GLU A CA 1
ATOM 844 C C . GLU A 1 108 ? 0.944 3.423 -18.477 1.00 91.50 108 GLU A C 1
ATOM 846 O O . GLU A 1 108 ? 1.798 3.586 -19.342 1.00 91.50 108 GLU A O 1
ATOM 851 N N . HIS A 1 109 ? 0.722 2.226 -17.929 1.00 91.94 109 HIS A N 1
ATOM 852 C CA . HIS A 1 109 ? 1.523 1.044 -18.245 1.00 91.94 109 HIS A CA 1
ATOM 853 C C . HIS A 1 109 ? 1.456 0.656 -19.732 1.00 91.94 109 HIS A C 1
ATOM 855 O O . HIS A 1 109 ? 2.480 0.331 -20.338 1.00 91.94 109 HIS A O 1
ATOM 861 N N . LEU A 1 110 ? 0.273 0.718 -20.357 1.00 93.31 110 LEU A N 1
ATOM 862 C CA . LEU A 1 110 ? 0.132 0.467 -21.797 1.00 93.31 110 LEU A CA 1
ATOM 863 C C . LEU A 1 110 ? 0.867 1.519 -22.633 1.00 93.31 110 LEU A C 1
ATOM 865 O O . LEU A 1 110 ? 1.504 1.163 -23.627 1.00 93.31 110 LEU A O 1
ATOM 869 N N . LYS A 1 111 ? 0.818 2.789 -22.218 1.00 95.19 111 LYS A N 1
ATOM 870 C CA . LYS A 1 111 ? 1.549 3.876 -22.872 1.00 95.19 111 LYS A CA 1
ATOM 871 C C . LYS A 1 111 ? 3.061 3.670 -22.759 1.00 95.19 111 LYS A C 1
ATOM 873 O O . LYS A 1 111 ? 3.727 3.591 -23.785 1.00 95.19 111 LYS A O 1
ATOM 878 N N . THR A 1 112 ? 3.581 3.436 -21.552 1.00 95.19 112 THR A N 1
ATOM 879 C CA . THR A 1 112 ? 5.003 3.138 -21.318 1.00 95.19 112 THR A CA 1
ATOM 880 C C . THR A 1 112 ? 5.47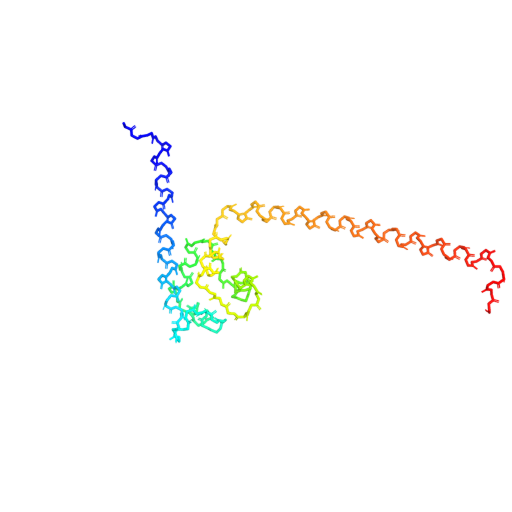3 1.930 -22.126 1.00 95.19 112 THR A C 1
ATOM 882 O O . THR A 1 112 ? 6.552 1.955 -22.713 1.00 95.19 112 THR A O 1
ATOM 885 N N . ARG A 1 113 ? 4.660 0.870 -22.216 1.00 95.81 113 ARG A N 1
ATOM 886 C CA . ARG A 1 113 ? 4.974 -0.306 -23.038 1.00 95.81 113 ARG A CA 1
ATOM 887 C C . ARG A 1 113 ? 5.044 0.037 -24.529 1.00 95.81 113 ARG A C 1
ATOM 889 O O . ARG A 1 113 ? 5.915 -0.486 -25.221 1.00 95.81 113 ARG A O 1
ATOM 896 N N . SER A 1 114 ? 4.141 0.881 -25.027 1.00 95.88 114 SER A N 1
ATOM 897 C CA . SER A 1 114 ? 4.175 1.366 -26.412 1.00 95.88 114 SER A CA 1
ATOM 898 C C . SER A 1 114 ? 5.443 2.177 -26.685 1.00 95.88 114 SER A C 1
ATOM 900 O O . SER A 1 114 ? 6.145 1.903 -27.659 1.00 95.88 114 SER A O 1
ATOM 902 N N . ASP A 1 115 ? 5.775 3.111 -25.795 1.00 95.94 115 ASP A N 1
ATOM 903 C CA . ASP A 1 115 ? 6.971 3.950 -25.905 1.00 95.94 115 ASP A CA 1
ATOM 904 C C . ASP A 1 115 ? 8.246 3.087 -25.898 1.00 95.94 115 ASP A C 1
ATOM 906 O O . ASP A 1 115 ? 9.134 3.267 -26.730 1.00 95.94 115 ASP A O 1
ATOM 910 N N . LEU A 1 116 ? 8.303 2.063 -25.039 1.00 97.19 116 LEU A N 1
ATOM 911 C CA . LEU A 1 116 ? 9.426 1.125 -24.981 1.00 97.19 116 LEU A CA 1
ATOM 912 C C . LEU A 1 116 ? 9.590 0.314 -26.278 1.00 97.19 116 LEU A C 1
ATOM 914 O O . LEU A 1 116 ? 10.714 0.083 -26.728 1.00 97.19 116 LEU A O 1
ATOM 918 N N . LEU A 1 117 ? 8.486 -0.117 -26.901 1.00 96.44 117 LEU A N 1
ATOM 919 C CA . LEU A 1 117 ? 8.530 -0.802 -28.198 1.00 96.44 117 LEU A CA 1
ATOM 920 C C . LEU A 1 117 ? 9.046 0.122 -29.305 1.00 96.44 117 LEU A C 1
ATOM 922 O O . LEU A 1 117 ? 9.813 -0.330 -30.157 1.00 96.44 117 LEU A O 1
ATOM 926 N N . HIS A 1 118 ? 8.655 1.398 -29.275 1.00 96.44 118 HIS A N 1
ATOM 927 C CA . HIS A 1 118 ? 9.128 2.399 -30.224 1.00 96.44 118 HIS A CA 1
ATOM 928 C C . HIS A 1 118 ? 10.639 2.623 -30.088 1.00 96.44 118 HIS A C 1
ATOM 930 O O . HIS A 1 118 ? 11.371 2.435 -31.059 1.00 96.44 118 HIS A O 1
ATOM 936 N N . VAL A 1 119 ? 11.123 2.869 -28.865 1.00 97.69 119 VAL A N 1
ATOM 937 C CA . VAL A 1 119 ? 12.561 2.994 -28.570 1.00 97.69 119 VAL A CA 1
ATOM 938 C C . VAL A 1 119 ? 13.324 1.743 -29.016 1.00 97.69 119 VAL A C 1
ATOM 940 O O . VAL A 1 119 ? 14.367 1.831 -29.662 1.00 97.69 119 VAL A O 1
ATOM 943 N N . GLY A 1 120 ? 12.792 0.549 -28.742 1.00 97.06 120 GLY A N 1
ATOM 944 C CA . GLY A 1 120 ? 13.411 -0.705 -29.174 1.00 97.06 120 GLY A CA 1
ATOM 945 C C . GLY A 1 120 ? 13.510 -0.856 -30.699 1.00 97.06 120 GLY A C 1
ATOM 946 O O . GLY A 1 120 ? 14.456 -1.479 -31.192 1.00 97.06 120 GLY A O 1
ATOM 947 N N . ALA A 1 121 ? 12.562 -0.300 -31.458 1.00 97.12 121 ALA A N 1
ATOM 948 C CA . ALA A 1 121 ? 12.607 -0.285 -32.918 1.00 97.12 121 ALA A CA 1
ATOM 949 C C . ALA A 1 121 ? 13.667 0.694 -33.442 1.00 97.12 121 ALA A C 1
ATOM 951 O O . ALA A 1 121 ? 14.462 0.315 -34.305 1.00 97.12 121 ALA A O 1
ATOM 952 N N . GLU A 1 122 ? 13.740 1.900 -32.876 1.00 97.62 122 GLU A N 1
ATOM 953 C CA . GLU A 1 122 ? 14.757 2.894 -33.238 1.00 97.62 122 GLU A CA 1
ATOM 954 C C . GLU A 1 122 ? 16.175 2.384 -32.960 1.00 97.62 122 GLU A C 1
ATOM 956 O O . GLU A 1 122 ? 17.041 2.456 -33.831 1.00 97.62 122 GLU A O 1
ATOM 961 N N . VAL A 1 123 ? 16.405 1.753 -31.804 1.00 97.94 123 VAL A N 1
ATOM 962 C CA . VAL A 1 123 ? 17.706 1.149 -31.465 1.00 97.94 123 VAL A CA 1
ATOM 963 C C . VAL A 1 123 ? 18.109 0.076 -32.483 1.00 97.94 123 VAL A C 1
ATOM 965 O O . VAL A 1 123 ? 19.270 0.002 -32.892 1.00 97.94 123 VAL A O 1
ATOM 968 N N . LYS A 1 124 ? 17.163 -0.758 -32.938 1.00 96.88 124 LYS A N 1
ATOM 969 C CA . LYS A 1 124 ? 17.434 -1.758 -33.984 1.00 96.88 124 LYS A CA 1
ATOM 970 C C . LYS A 1 124 ? 17.767 -1.105 -35.325 1.00 96.88 124 LYS A 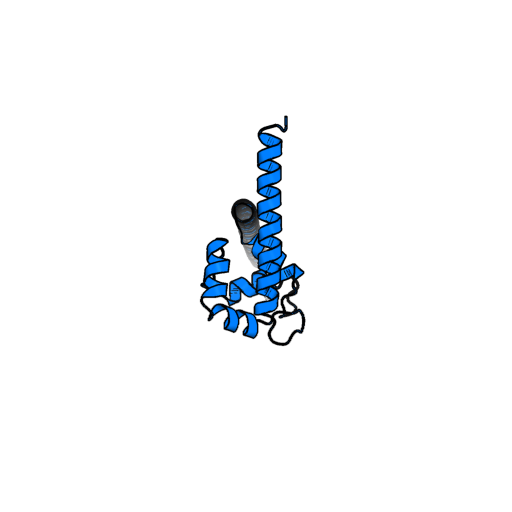C 1
ATOM 972 O O . LYS A 1 124 ? 18.661 -1.604 -36.008 1.00 96.88 124 LYS A O 1
ATOM 977 N N . ALA A 1 125 ? 17.076 -0.024 -35.686 1.00 96.25 125 ALA A N 1
ATOM 978 C CA . ALA A 1 125 ? 17.328 0.719 -36.916 1.00 96.25 125 ALA A CA 1
ATOM 979 C C . ALA A 1 125 ? 18.717 1.372 -36.903 1.00 96.25 125 ALA A C 1
ATOM 981 O O . ALA A 1 125 ? 19.487 1.177 -37.841 1.00 96.25 125 ALA A O 1
ATOM 982 N N . ILE A 1 126 ? 19.081 2.042 -35.805 1.00 96.69 126 ILE A N 1
ATOM 983 C CA . ILE A 1 126 ? 20.413 2.633 -35.611 1.00 96.69 126 ILE A CA 1
ATOM 984 C C . ILE A 1 126 ? 21.496 1.553 -35.706 1.00 96.69 126 ILE A C 1
ATOM 986 O O . ILE A 1 126 ? 22.496 1.730 -36.399 1.00 96.69 126 ILE A O 1
ATOM 990 N N . ARG A 1 127 ? 21.286 0.394 -35.067 1.00 96.69 127 ARG A N 1
ATOM 991 C CA . ARG A 1 127 ? 22.223 -0.733 -35.152 1.00 96.69 127 ARG A CA 1
ATOM 992 C C . ARG A 1 127 ? 22.409 -1.228 -36.590 1.00 96.69 127 ARG A C 1
ATOM 994 O O . ARG A 1 127 ? 23.533 -1.537 -36.971 1.00 96.69 127 ARG A O 1
ATOM 1001 N N . ALA A 1 128 ? 21.337 -1.318 -37.378 1.00 93.88 128 ALA A N 1
ATOM 1002 C CA . ALA A 1 128 ? 21.421 -1.723 -38.783 1.00 93.88 128 ALA A CA 1
ATOM 1003 C C . ALA A 1 128 ? 22.199 -0.697 -39.622 1.00 93.88 128 ALA A C 1
ATOM 1005 O O . ALA A 1 128 ? 23.135 -1.073 -40.321 1.00 93.88 128 ALA A O 1
ATOM 1006 N N . GLN A 1 129 ? 21.892 0.594 -39.462 1.00 94.12 129 GLN A N 1
ATOM 1007 C CA . GLN A 1 129 ? 22.601 1.681 -40.145 1.00 94.12 129 GLN A CA 1
ATOM 1008 C C . GLN A 1 129 ? 24.100 1.694 -39.813 1.00 94.12 129 GLN A C 1
ATOM 1010 O O . GLN A 1 129 ? 24.924 1.883 -40.703 1.00 94.12 129 GLN A O 1
ATOM 1015 N N . LEU A 1 130 ? 24.468 1.439 -38.552 1.00 91.94 130 LEU A N 1
ATOM 1016 C CA . LEU A 1 130 ? 25.866 1.295 -38.132 1.00 91.94 130 LEU A CA 1
ATOM 1017 C C . LEU A 1 130 ? 26.564 0.127 -38.838 1.00 91.94 130 LEU A C 1
ATOM 1019 O O . LEU A 1 130 ? 27.685 0.293 -39.316 1.00 91.94 130 LEU A O 1
ATOM 1023 N N . TYR A 1 131 ? 25.918 -1.041 -38.931 1.00 91.06 131 TYR A N 1
ATOM 1024 C CA . TYR A 1 131 ? 26.482 -2.181 -39.661 1.00 91.06 131 TYR A CA 1
ATOM 1025 C C . TYR A 1 131 ? 26.676 -1.883 -41.150 1.00 91.06 131 TYR A C 1
ATOM 1027 O O . TYR A 1 131 ? 27.704 -2.268 -41.713 1.00 91.06 131 TYR A O 1
ATOM 1035 N N . ASP A 1 132 ? 25.723 -1.194 -41.776 1.00 89.94 132 ASP A N 1
ATOM 1036 C CA . ASP A 1 132 ? 25.813 -0.815 -43.186 1.00 89.94 132 ASP A CA 1
ATOM 1037 C C . ASP A 1 132 ? 26.945 0.196 -43.422 1.00 89.94 132 ASP A C 1
ATOM 1039 O O . ASP A 1 132 ? 27.747 0.015 -44.342 1.00 89.94 132 ASP A O 1
ATOM 1043 N N . LEU A 1 133 ? 27.087 1.197 -42.544 1.00 86.94 133 LEU A N 1
ATOM 1044 C CA . LEU A 1 133 ? 28.178 2.177 -42.589 1.00 86.94 133 LEU A CA 1
ATOM 1045 C C . LEU A 1 133 ? 29.551 1.498 -42.443 1.00 86.94 133 LEU A C 1
ATOM 1047 O O . LEU A 1 133 ? 30.454 1.733 -43.243 1.00 86.94 133 LEU A O 1
ATOM 1051 N N . LEU A 1 134 ? 29.693 0.597 -41.463 1.00 84.88 134 LEU A N 1
ATOM 1052 C CA . LEU A 1 134 ? 30.933 -0.151 -41.226 1.00 84.88 134 LEU A CA 1
ATOM 1053 C C . LEU A 1 134 ? 31.293 -1.082 -42.395 1.00 84.88 134 LEU A C 1
ATOM 1055 O O . LEU A 1 134 ? 32.472 -1.267 -42.685 1.00 84.88 134 LEU A O 1
ATOM 1059 N N . ARG A 1 135 ? 30.308 -1.658 -43.100 1.00 83.81 135 ARG A N 1
ATOM 1060 C CA . ARG A 1 135 ? 30.571 -2.451 -44.317 1.00 83.81 135 ARG A CA 1
ATOM 1061 C C . ARG A 1 135 ? 30.973 -1.590 -45.514 1.00 83.81 135 ARG A C 1
ATOM 1063 O O . ARG A 1 135 ? 31.752 -2.062 -46.342 1.00 83.81 135 ARG A O 1
ATOM 1070 N N . GLY A 1 136 ? 30.426 -0.379 -45.620 1.00 77.75 136 GLY A N 1
ATOM 1071 C CA . GLY A 1 136 ? 30.671 0.556 -46.720 1.00 77.75 136 GLY A CA 1
ATOM 1072 C C . GLY A 1 136 ? 32.014 1.289 -46.654 1.00 77.75 136 GLY A C 1
ATOM 1073 O O . GLY A 1 136 ? 32.473 1.784 -47.680 1.00 77.75 136 GLY A O 1
ATOM 1074 N N . CYS A 1 137 ? 32.666 1.328 -45.489 1.00 73.31 137 CYS A N 1
ATOM 1075 C CA . CYS A 1 137 ? 33.963 1.979 -45.287 1.00 73.31 137 CYS A CA 1
ATOM 1076 C C . CYS A 1 137 ? 35.117 0.952 -45.266 1.00 73.31 137 CYS A C 1
ATOM 1078 O O . CYS A 1 137 ? 35.410 0.387 -44.210 1.00 73.31 137 CYS A O 1
ATOM 1080 N N . PRO A 1 138 ? 35.824 0.706 -46.389 1.00 62.28 138 PRO A N 1
ATOM 1081 C CA . PRO A 1 138 ? 36.962 -0.221 -46.420 1.00 62.28 138 PRO A CA 1
ATOM 1082 C C . PRO A 1 138 ? 38.143 0.222 -45.535 1.00 62.28 138 PRO A C 1
ATOM 1084 O O . PRO A 1 138 ? 38.936 -0.623 -45.136 1.00 62.28 138 PRO A O 1
ATOM 1087 N N . GLU A 1 139 ? 38.227 1.509 -45.186 1.00 63.44 139 GLU A N 1
ATOM 1088 C CA . GLU A 1 139 ? 39.276 2.118 -44.346 1.00 63.44 139 GLU A CA 1
ATOM 1089 C C . GLU A 1 139 ? 39.159 1.778 -42.845 1.00 63.44 139 GLU A C 1
ATOM 1091 O O . GLU A 1 139 ? 40.108 1.981 -42.095 1.00 63.44 139 GLU A O 1
ATOM 1096 N N . LEU A 1 140 ? 38.018 1.233 -42.400 1.00 58.34 140 LEU A N 1
ATOM 1097 C CA . LEU A 1 140 ? 37.771 0.797 -41.015 1.00 58.34 140 LEU A CA 1
ATOM 1098 C C . LEU A 1 140 ? 37.953 -0.722 -40.819 1.00 58.34 140 LEU A C 1
ATOM 1100 O O . LEU A 1 140 ? 37.632 -1.251 -39.754 1.00 58.34 140 LEU A O 1
ATOM 1104 N N . ARG A 1 141 ? 38.467 -1.438 -41.831 1.00 57.31 141 ARG A N 1
ATOM 1105 C CA . ARG A 1 141 ? 38.874 -2.847 -41.708 1.00 57.31 141 ARG A CA 1
ATOM 1106 C C . ARG A 1 141 ? 40.247 -2.924 -41.035 1.00 57.31 141 ARG A C 1
ATOM 1108 O O . ARG A 1 141 ? 41.264 -2.816 -41.714 1.00 57.31 141 ARG A O 1
ATOM 1115 N N . LEU A 1 142 ? 40.253 -3.092 -39.714 1.00 53.47 142 LEU A N 1
ATOM 1116 C CA . LEU A 1 142 ? 41.386 -3.681 -38.991 1.00 53.47 142 LEU A CA 1
ATOM 1117 C C . LEU A 1 142 ? 41.407 -5.198 -39.208 1.00 53.47 142 LEU A C 1
ATOM 1119 O O . LEU A 1 142 ? 40.312 -5.806 -39.163 1.00 53.47 142 LEU A O 1
#

Organism: NCBI:txid878477

Secondary structure (DSSP, 8-state):
---HHHHHHHHHHHHHHHHHHHHHHHHHHH-SS-SSEEEHHHHHHHHHSHHHHHHHHTTT---S-HHHHHHHH-SS--SEEEHHHHHHHHHHHSSTHHHHHHHHHHHHHHHHHHHHHHHHHHHHHHHHHHHHHHHH-GGG--

Radius of gyration: 25.7 Å; Cα contacts (8 Å, |Δi|>4): 84; chains: 1; bounding box: 78×35×69 Å

Foldseek 3Di:
DQDPVNVVVVVVVVVLVVLLVVLVVLLVVLPPVVPQKHALVSQVVVCVDPVVVVSLVVQVADCPDSPVLVPLLPVVPPRIHHSVSSSVSSVCRGDDVVVVVVVVVVVVVVVVVVVVVVVVVVVVVVVVVVVVVCVVDPVNDD

Mean predicted aligned error: 10.58 Å

Solvent-accessible surface area (backbone atoms only — not comparable to full-atom values): 7950 Å² total; per-residue (Å²): 131,84,50,74,65,57,53,51,53,52,53,52,52,53,53,52,54,50,49,55,53,49,49,54,53,50,50,61,70,37,27,79,85,69,77,67,41,38,42,66,66,38,51,56,55,40,51,71,36,67,66,51,43,53,51,40,45,76,45,67,33,78,70,90,49,57,66,62,49,47,60,59,22,26,77,86,67,79,71,48,26,40,66,68,32,47,51,48,27,53,53,52,54,34,57,72,65,39,58,57,50,51,50,49,52,50,51,52,51,53,48,54,51,50,53,51,53,51,53,56,50,52,54,51,50,55,53,49,54,51,54,53,52,60,70,72,38,74,89,73,69,127

Nearest PDB structures (foldseek):
  2r2i-assembly1_A  TM=7.400E-01  e=1.092E-02  Gallus gallus
  2ncp-assembly1_A  TM=6.982E-01  e=5.700E-02  Tetrahymena thermophila
  4ov2-assembly2_B  TM=6.739E-01  e=7.832E-02  Rattus norvegicus
  5aeq-assembly2_B  TM=6.346E-01  e=1.076E-01  Rattus norvegicus
  6od0-assembly2_B  TM=6.206E-01  e=1.147E-01  Homo sapiens

Sequence (142 aa):
MLSAEDIAIMKQMQKHAKQLKSLRGVFKEIDNDQSNLVSLEELKEALKEKKLASFLESMDISTQDIWTLFMVMDSDGSGDVTLEEFVTGCMQLQGPAQSIQLARMRHEHLKTRSDLLHVGAEVKAIRAQLYDLLRGCPELRL

InterPro domains:
  IPR002048 EF-hand domain [PF13499] (22-89)
  IPR002048 EF-hand domain [PS50222] (18-53)
  IPR002048 EF-hand domain [PS50222] (61-96)
  IPR002048 EF-hand domain [SM00054] (22-50)
  IPR002048 EF-hand domain [SM00054] (65-93)
  IPR002048 EF-hand domain [cd00051] (23-89)
  IPR011992 EF-hand domain pair [SSF47473] (23-98)
  IPR018247 EF-Hand 1, calcium-binding site [PS00018] (31-43)
  IPR018247 EF-Hand 1, calcium-binding site [PS00018] (74-86)